Protein AF-A0A2E6E0G7-F1 (afdb_monomer_lite)

Radius of gyration: 13.34 Å; chains: 1; bounding box: 29×18×40 Å

Structure (mmCIF, N/CA/C/O backbone):
data_AF-A0A2E6E0G7-F1
#
_entry.id   AF-A0A2E6E0G7-F1
#
loop_
_atom_site.group_PDB
_atom_site.id
_atom_site.type_symbol
_atom_site.label_atom_id
_atom_site.label_alt_id
_atom_site.label_comp_id
_atom_site.label_asym_id
_atom_site.label_entity_id
_atom_site.label_seq_id
_atom_site.pdbx_PDB_ins_code
_atom_site.Cartn_x
_atom_site.Cartn_y
_atom_site.Cartn_z
_atom_site.occupancy
_atom_site.B_iso_or_equiv
_atom_site.auth_seq_id
_atom_site.auth_comp_id
_atom_site.auth_asym_id
_atom_site.auth_atom_id
_atom_site.pdbx_PDB_model_num
ATOM 1 N N . MET A 1 1 ? -17.674 2.012 21.972 1.00 83.56 1 MET A N 1
ATOM 2 C CA . MET A 1 1 ? -16.953 0.941 21.249 1.00 83.56 1 MET A CA 1
ATOM 3 C C . MET A 1 1 ? -17.063 1.110 19.740 1.00 83.56 1 MET A C 1
ATOM 5 O O . MET A 1 1 ? -16.032 1.230 19.103 1.00 83.56 1 MET A O 1
ATOM 9 N N . GLU A 1 2 ? -18.268 1.241 19.182 1.00 94.56 2 GLU A N 1
ATOM 10 C CA . GLU A 1 2 ? -18.490 1.458 17.738 1.00 94.56 2 GLU A CA 1
ATOM 11 C C . GLU A 1 2 ? -17.651 2.599 17.132 1.00 94.56 2 GLU A C 1
ATOM 13 O O . GLU A 1 2 ? -16.895 2.379 16.193 1.00 94.56 2 GLU A O 1
ATOM 18 N N . LYS A 1 3 ? -17.679 3.796 17.735 1.00 96.12 3 LYS A N 1
ATOM 19 C CA . LYS A 1 3 ? -16.886 4.952 17.269 1.00 96.12 3 LYS A CA 1
ATOM 20 C C . LYS A 1 3 ? -15.374 4.693 17.231 1.00 96.12 3 LYS A C 1
ATOM 22 O O . LYS A 1 3 ? -14.689 5.233 16.373 1.00 96.12 3 LYS A O 1
ATOM 27 N N . ILE A 1 4 ? -14.861 3.875 18.154 1.00 97.19 4 ILE A N 1
ATOM 28 C CA . ILE A 1 4 ? -13.435 3.523 18.211 1.00 97.19 4 ILE A CA 1
ATOM 29 C C . ILE A 1 4 ? -13.096 2.592 17.048 1.00 97.19 4 ILE A C 1
ATOM 31 O O . ILE A 1 4 ? -12.124 2.838 16.346 1.00 97.19 4 ILE A O 1
ATOM 35 N N . ILE A 1 5 ? -13.925 1.572 16.805 1.00 97.38 5 ILE A N 1
ATOM 36 C CA . ILE A 1 5 ? -13.752 0.645 15.678 1.00 97.38 5 ILE A CA 1
ATOM 37 C C . ILE A 1 5 ? -13.780 1.413 14.356 1.00 97.38 5 ILE A C 1
ATOM 39 O O . ILE A 1 5 ? -12.883 1.253 13.536 1.00 97.38 5 ILE A O 1
ATOM 43 N N . ILE A 1 6 ? -14.761 2.300 14.180 1.00 97.88 6 ILE A N 1
ATOM 44 C CA . ILE A 1 6 ? -14.863 3.149 12.990 1.00 97.88 6 ILE A CA 1
ATOM 45 C C . ILE A 1 6 ? -13.604 4.013 12.831 1.00 97.88 6 ILE A C 1
ATOM 47 O O . ILE A 1 6 ? -13.037 4.074 11.744 1.00 97.88 6 ILE A O 1
ATOM 51 N N . GLY A 1 7 ? -13.124 4.634 13.912 1.00 98.19 7 GLY A N 1
ATOM 52 C CA . GLY A 1 7 ? -11.884 5.412 13.890 1.00 98.19 7 GLY A CA 1
ATOM 53 C C . GLY A 1 7 ? -10.665 4.587 13.465 1.00 98.19 7 GLY A C 1
ATOM 54 O O . GLY A 1 7 ? -9.885 5.035 12.628 1.00 98.19 7 GLY A O 1
ATOM 55 N N . LEU A 1 8 ? -10.528 3.364 13.982 1.00 98.06 8 LEU A N 1
ATOM 56 C CA . LEU A 1 8 ? -9.448 2.449 13.602 1.00 98.06 8 LEU A CA 1
ATOM 57 C C . LEU A 1 8 ? -9.540 2.028 12.132 1.00 98.06 8 LEU A C 1
ATOM 59 O O . LEU A 1 8 ? -8.514 1.977 11.459 1.00 98.06 8 LEU A O 1
ATOM 63 N N . LEU A 1 9 ? -10.746 1.782 11.616 1.00 97.88 9 LEU A N 1
ATOM 64 C CA . LEU A 1 9 ? -10.954 1.460 10.203 1.00 97.88 9 LEU A CA 1
ATOM 65 C C . LEU A 1 9 ? -10.572 2.628 9.290 1.00 97.88 9 LEU A C 1
ATOM 67 O O . LEU A 1 9 ? -9.948 2.398 8.258 1.00 97.88 9 LEU A O 1
ATOM 71 N N . TYR A 1 10 ? -10.875 3.871 9.675 1.00 98.31 10 TYR A N 1
ATOM 72 C CA . TYR A 1 10 ? -10.438 5.047 8.917 1.00 98.31 10 TYR A CA 1
ATOM 73 C C . TYR A 1 10 ? -8.921 5.216 8.932 1.00 98.31 10 TYR A C 1
ATOM 75 O O . TYR A 1 10 ? -8.326 5.451 7.882 1.00 98.31 10 TYR A O 1
ATOM 83 N N . LEU A 1 11 ? -8.289 5.070 10.099 1.00 98.31 11 LEU A N 1
ATOM 84 C CA . LEU A 1 11 ? -6.830 5.137 10.216 1.00 98.31 11 LEU A CA 1
ATOM 85 C C . LEU A 1 11 ? -6.161 4.052 9.370 1.00 98.31 11 LEU A C 1
ATOM 87 O O . LEU A 1 11 ? -5.226 4.336 8.621 1.00 98.31 11 LEU A O 1
ATOM 91 N N . TYR A 1 12 ? -6.678 2.826 9.445 1.00 98.12 12 TYR A N 1
ATOM 92 C CA . TYR A 1 12 ? -6.181 1.719 8.646 1.00 98.12 12 TYR A CA 1
ATOM 93 C C . TYR A 1 12 ? -6.381 1.971 7.151 1.00 98.12 12 TYR A C 1
ATOM 95 O O . TYR A 1 12 ? -5.416 1.883 6.400 1.00 98.12 12 TYR A O 1
ATOM 103 N N . GLY A 1 13 ? -7.583 2.366 6.726 1.00 98.19 13 GLY A N 1
ATOM 104 C CA . GLY A 1 13 ? -7.889 2.686 5.332 1.00 98.19 13 GLY A CA 1
ATOM 105 C C . GLY A 1 13 ? -7.003 3.798 4.768 1.00 98.19 13 GLY A C 1
ATOM 106 O O . GLY A 1 13 ? -6.489 3.662 3.661 1.00 98.19 13 GLY A O 1
ATOM 107 N N . ALA A 1 14 ? -6.742 4.853 5.545 1.00 98.38 14 ALA A N 1
ATOM 108 C CA . ALA A 1 14 ? -5.813 5.911 5.154 1.00 98.38 14 ALA A CA 1
ATOM 109 C C . ALA A 1 14 ? -4.374 5.383 5.010 1.00 98.38 14 ALA A C 1
ATOM 111 O O . ALA A 1 14 ? -3.716 5.663 4.008 1.00 98.38 14 ALA A O 1
ATOM 112 N N . SER A 1 15 ? -3.896 4.574 5.965 1.00 98.19 15 SER A N 1
ATOM 113 C CA . SER A 1 15 ? -2.565 3.954 5.873 1.00 98.19 15 SER A CA 1
ATOM 114 C C . SER A 1 15 ? -2.442 3.007 4.674 1.00 98.19 15 SER A C 1
ATOM 116 O O . SER A 1 15 ? -1.445 3.047 3.958 1.00 98.19 15 SER A O 1
ATOM 118 N N . ALA A 1 16 ? -3.482 2.214 4.408 1.00 98.19 16 ALA A N 1
ATOM 119 C CA . ALA A 1 16 ? -3.540 1.272 3.302 1.00 98.19 16 ALA A CA 1
ATOM 120 C C . ALA A 1 16 ? -3.575 1.997 1.953 1.00 98.19 16 ALA A C 1
ATOM 122 O O . ALA A 1 16 ? -2.925 1.557 1.011 1.00 98.19 16 ALA A O 1
ATOM 123 N N . ALA A 1 17 ? -4.261 3.141 1.861 1.00 98.06 17 ALA A N 1
ATOM 124 C CA . ALA A 1 17 ? -4.259 3.973 0.660 1.00 98.06 17 ALA A CA 1
ATOM 125 C C . ALA A 1 17 ? -2.859 4.536 0.360 1.00 98.06 17 ALA A C 1
ATOM 127 O O . ALA A 1 17 ? -2.397 4.467 -0.778 1.00 98.06 17 ALA A O 1
ATOM 128 N N . ILE A 1 18 ? -2.148 5.031 1.380 1.00 98.38 18 ILE A N 1
ATOM 129 C CA . ILE A 1 18 ? -0.757 5.491 1.231 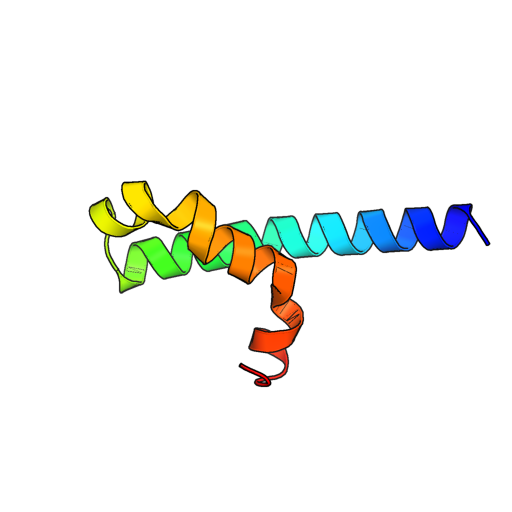1.00 98.38 18 ILE A CA 1
ATOM 130 C C . ILE A 1 18 ? 0.147 4.329 0.797 1.00 98.38 18 ILE A C 1
ATOM 132 O O . ILE A 1 18 ? 0.947 4.477 -0.129 1.00 98.38 18 ILE A O 1
ATOM 136 N N . ALA A 1 19 ? -0.004 3.158 1.419 1.00 98.31 19 ALA A N 1
ATOM 137 C CA . ALA A 1 19 ? 0.766 1.976 1.059 1.00 98.31 19 ALA A CA 1
ATOM 138 C C . ALA A 1 19 ? 0.457 1.489 -0.367 1.00 98.31 19 ALA A C 1
ATOM 140 O O . ALA A 1 19 ? 1.373 1.116 -1.094 1.00 98.31 19 ALA A O 1
ATOM 141 N N . ALA A 1 20 ? -0.801 1.543 -0.807 1.00 98.12 20 ALA A N 1
ATOM 142 C CA . ALA A 1 20 ? -1.195 1.176 -2.166 1.00 98.12 20 ALA A CA 1
ATOM 143 C C . ALA A 1 20 ? -0.518 2.063 -3.218 1.00 98.12 20 ALA A C 1
ATOM 145 O O . ALA A 1 20 ? -0.055 1.545 -4.234 1.00 98.12 20 ALA A O 1
ATOM 146 N N . LEU A 1 21 ? -0.394 3.372 -2.964 1.00 98.06 21 LEU A N 1
ATOM 147 C CA . LEU A 1 21 ? 0.370 4.278 -3.829 1.00 98.06 21 LEU A CA 1
ATOM 148 C C . LEU A 1 21 ? 1.853 3.888 -3.881 1.00 98.06 21 LEU A C 1
ATOM 150 O O . LEU A 1 21 ? 2.433 3.819 -4.965 1.00 98.06 21 LEU A O 1
ATOM 154 N N . TYR A 1 22 ? 2.453 3.590 -2.724 1.00 98.00 22 TYR A N 1
ATOM 155 C CA . TYR A 1 22 ? 3.850 3.160 -2.634 1.00 98.00 22 TYR A CA 1
ATOM 156 C C . TYR A 1 22 ? 4.109 1.866 -3.418 1.00 98.00 22 TYR A C 1
ATOM 158 O O . TYR A 1 22 ? 5.022 1.821 -4.243 1.00 98.00 22 TYR A O 1
ATOM 166 N N . PHE A 1 23 ? 3.285 0.835 -3.221 1.00 98.06 23 PHE A N 1
ATOM 167 C CA . PHE A 1 23 ? 3.447 -0.433 -3.931 1.00 98.06 23 PHE A CA 1
ATOM 168 C C . PHE A 1 23 ? 3.151 -0.305 -5.423 1.00 98.06 23 PHE A C 1
ATOM 170 O O . PHE A 1 23 ? 3.835 -0.942 -6.217 1.00 98.06 23 PHE A O 1
ATOM 177 N N . ASN A 1 24 ? 2.191 0.528 -5.838 1.00 98.12 24 ASN A N 1
ATOM 178 C CA . ASN A 1 24 ? 1.946 0.775 -7.262 1.00 98.12 24 ASN A CA 1
ATOM 179 C C . ASN A 1 24 ? 3.154 1.431 -7.934 1.00 98.12 24 ASN A C 1
ATOM 181 O O . ASN A 1 24 ? 3.566 1.000 -9.012 1.00 98.12 24 ASN A O 1
ATOM 185 N N . TYR A 1 25 ? 3.756 2.424 -7.273 1.00 97.81 25 TYR A N 1
ATOM 186 C CA . TYR A 1 25 ? 5.000 3.032 -7.735 1.00 97.81 25 TYR A CA 1
ATOM 187 C C . TYR A 1 25 ? 6.125 1.995 -7.836 1.00 97.81 25 TYR A C 1
ATOM 189 O O . TYR A 1 25 ? 6.767 1.886 -8.881 1.00 97.81 25 TYR A O 1
ATOM 197 N N . LEU A 1 26 ? 6.325 1.192 -6.787 1.00 97.56 26 LEU A N 1
ATOM 198 C CA . LEU A 1 26 ? 7.355 0.155 -6.767 1.00 97.56 26 LEU A CA 1
ATOM 199 C C . LEU A 1 26 ? 7.137 -0.874 -7.887 1.00 97.56 26 LEU A C 1
ATOM 201 O O . LEU A 1 26 ? 8.061 -1.183 -8.633 1.00 97.56 26 LEU A O 1
ATOM 205 N N . PHE A 1 27 ? 5.900 -1.332 -8.079 1.00 97.94 27 PHE A N 1
ATOM 206 C CA . PHE A 1 27 ? 5.541 -2.283 -9.127 1.00 97.94 27 PHE A CA 1
ATOM 207 C C . PHE A 1 27 ? 5.809 -1.717 -10.527 1.00 97.94 27 PHE A C 1
ATOM 209 O O . PHE A 1 27 ? 6.350 -2.420 -11.381 1.00 97.94 27 PHE A O 1
ATOM 216 N N . ALA A 1 28 ? 5.481 -0.445 -10.769 1.00 97.62 28 ALA A N 1
ATOM 217 C CA . ALA A 1 28 ? 5.764 0.218 -12.040 1.00 97.62 28 ALA A CA 1
ATOM 218 C C . ALA A 1 28 ? 7.269 0.333 -12.318 1.00 97.62 28 ALA A C 1
ATOM 220 O O . ALA A 1 28 ? 7.689 0.125 -13.458 1.00 97.62 28 ALA A O 1
ATOM 221 N N . VAL A 1 29 ? 8.078 0.618 -11.294 1.00 98.00 29 VAL A N 1
ATOM 222 C CA . VAL A 1 29 ? 9.543 0.702 -11.412 1.00 98.00 29 VAL A CA 1
ATOM 223 C C . VAL A 1 29 ? 10.171 -0.679 -11.628 1.00 98.00 29 VAL A C 1
ATOM 225 O O . VAL A 1 29 ? 11.043 -0.823 -12.481 1.00 98.00 29 VAL A O 1
ATOM 228 N N . GLU A 1 30 ? 9.723 -1.705 -10.903 1.00 97.56 30 GLU A N 1
ATOM 229 C CA . GLU A 1 30 ? 10.341 -3.038 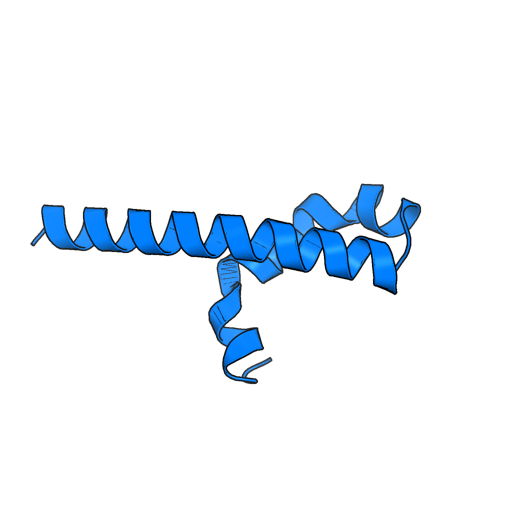-10.924 1.00 97.56 30 GLU A CA 1
ATOM 230 C C . GLU A 1 30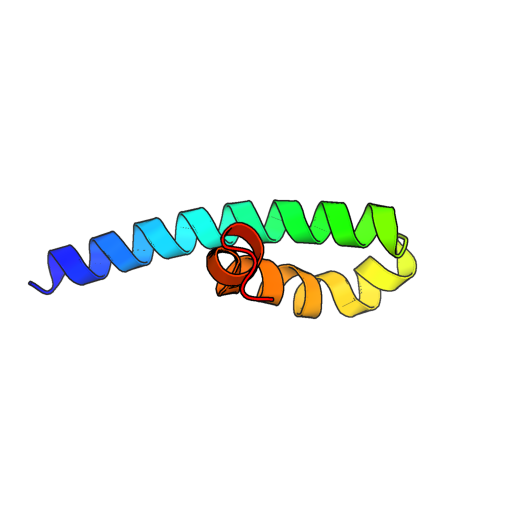 ? 9.862 -3.935 -12.070 1.00 97.56 30 GLU A C 1
ATOM 232 O O . GLU A 1 30 ? 10.626 -4.758 -12.580 1.00 97.56 30 GLU A O 1
ATOM 237 N N . LYS A 1 31 ? 8.585 -3.833 -12.452 1.00 97.06 31 LYS A N 1
ATOM 238 C CA . LYS A 1 31 ? 7.957 -4.680 -13.484 1.00 97.06 31 LYS A CA 1
ATOM 239 C C . LYS A 1 31 ? 7.711 -3.931 -14.793 1.00 97.06 31 LYS A C 1
ATOM 241 O O . LYS A 1 31 ? 7.426 -4.560 -15.812 1.00 97.06 31 LYS A O 1
ATOM 246 N N . GLY A 1 32 ? 7.846 -2.607 -14.780 1.00 97.19 32 GLY A N 1
ATOM 247 C CA . GLY A 1 32 ? 7.620 -1.738 -15.926 1.00 97.19 32 GLY A CA 1
ATOM 248 C C . GLY A 1 32 ? 6.162 -1.302 -16.085 1.00 97.19 32 GLY A C 1
ATOM 249 O O . GLY A 1 32 ? 5.226 -1.923 -15.576 1.00 97.19 32 GLY A O 1
ATOM 250 N N . PHE A 1 33 ? 5.969 -0.232 -16.861 1.00 95.88 33 PHE A N 1
ATOM 251 C CA . PHE A 1 33 ? 4.664 0.404 -17.066 1.00 95.88 33 PHE A CA 1
ATOM 252 C C . PHE A 1 33 ? 3.599 -0.547 -17.625 1.00 95.88 33 PHE A C 1
ATOM 254 O O . PHE A 1 33 ? 2.472 -0.537 -17.150 1.00 95.88 33 PHE A O 1
ATOM 261 N N . MET A 1 34 ? 3.943 -1.398 -18.599 1.00 97.62 34 MET A N 1
ATOM 262 C CA . MET A 1 34 ? 2.967 -2.317 -19.205 1.00 97.62 34 MET A CA 1
ATOM 263 C C . MET A 1 34 ? 2.465 -3.365 -18.209 1.00 97.62 34 MET A C 1
ATOM 265 O O . MET A 1 34 ? 1.278 -3.678 -18.194 1.00 97.62 34 MET A O 1
ATOM 269 N N . ALA A 1 35 ? 3.347 -3.883 -17.350 1.00 96.94 35 ALA A N 1
ATOM 270 C CA . ALA A 1 35 ? 2.938 -4.793 -16.289 1.00 96.94 35 ALA A CA 1
ATOM 271 C C . ALA A 1 35 ? 2.078 -4.063 -15.249 1.00 96.94 35 ALA A C 1
ATOM 273 O O . ALA A 1 35 ? 1.058 -4.594 -14.816 1.00 96.94 35 ALA A O 1
ATOM 274 N N . TRP A 1 36 ? 2.457 -2.839 -14.872 1.00 97.31 36 TRP A N 1
ATOM 275 C CA . TRP A 1 36 ? 1.672 -2.011 -13.958 1.00 97.31 36 TRP A CA 1
ATOM 276 C C . TRP A 1 36 ? 0.275 -1.690 -14.506 1.00 97.31 36 TRP A C 1
ATOM 278 O O . TRP A 1 36 ? -0.704 -1.845 -13.787 1.00 97.31 36 TRP A O 1
ATOM 288 N N . LEU A 1 37 ? 0.152 -1.342 -15.787 1.00 96.50 37 LEU A N 1
ATOM 289 C CA . LEU A 1 37 ? -1.135 -1.025 -16.408 1.00 96.50 37 LEU A CA 1
ATOM 290 C C . LEU A 1 37 ? -2.106 -2.217 -16.379 1.00 96.50 37 LEU A C 1
ATOM 292 O O . LEU A 1 37 ? -3.311 -2.030 -16.250 1.00 96.50 37 LEU A O 1
ATOM 296 N N . LEU A 1 38 ? -1.583 -3.441 -16.502 1.00 96.81 38 LEU A N 1
ATOM 297 C CA . LEU A 1 38 ? -2.390 -4.663 -16.517 1.00 96.81 38 LEU A CA 1
ATOM 298 C C . LEU A 1 38 ? -2.666 -5.225 -15.116 1.00 96.81 38 LEU A C 1
ATOM 300 O O . LEU A 1 38 ? -3.700 -5.861 -14.916 1.00 96.81 38 LEU A O 1
ATOM 304 N N . PHE A 1 39 ? -1.753 -5.023 -14.158 1.00 96.31 39 PHE A N 1
ATOM 305 C CA . PHE A 1 39 ? -1.785 -5.733 -12.874 1.00 96.31 39 PHE A CA 1
ATOM 306 C C . PHE A 1 39 ? -1.599 -4.861 -11.629 1.00 96.31 39 PHE A C 1
ATOM 308 O O . PHE A 1 39 ? -1.887 -5.338 -10.535 1.00 96.31 39 PHE A O 1
ATOM 315 N N . GLY A 1 40 ? -1.136 -3.618 -11.750 1.00 92.94 40 GLY A N 1
ATOM 316 C CA . GLY A 1 40 ? -0.838 -2.731 -10.618 1.00 92.94 40 GLY A CA 1
ATOM 317 C C . GLY A 1 40 ? -2.062 -2.468 -9.743 1.00 92.94 40 GLY A C 1
ATOM 318 O O . GLY A 1 40 ? -2.017 -2.688 -8.534 1.00 92.94 40 GLY A O 1
ATOM 319 N N . GLU A 1 41 ? -3.194 -2.151 -10.373 1.00 92.19 41 GLU A N 1
ATOM 320 C CA . GLU A 1 41 ? -4.472 -1.899 -9.690 1.00 92.19 41 GLU A CA 1
ATOM 321 C C . GLU A 1 41 ? -4.973 -3.082 -8.850 1.00 92.19 41 GLU A C 1
ATOM 323 O O . GLU A 1 41 ? -5.736 -2.890 -7.907 1.00 92.19 41 GLU A O 1
ATOM 328 N N . ILE A 1 42 ? -4.549 -4.308 -9.173 1.00 95.81 42 ILE A N 1
ATOM 329 C CA . ILE A 1 42 ? -4.941 -5.513 -8.438 1.00 95.81 42 ILE A CA 1
ATOM 330 C C . ILE A 1 42 ? -3.812 -5.938 -7.505 1.00 95.81 42 ILE A C 1
ATOM 332 O O . ILE A 1 42 ? -3.981 -5.929 -6.291 1.00 95.81 42 ILE A O 1
ATOM 336 N N . ILE A 1 43 ? -2.651 -6.307 -8.049 1.00 96.31 43 ILE A N 1
ATOM 337 C CA . ILE A 1 43 ? -1.547 -6.874 -7.273 1.00 96.31 43 ILE A CA 1
ATOM 338 C C . ILE A 1 43 ? -1.000 -5.832 -6.300 1.00 96.31 43 ILE A C 1
ATOM 340 O O . ILE A 1 43 ? -0.998 -6.067 -5.095 1.00 96.31 43 ILE A O 1
ATOM 344 N N . ALA A 1 44 ? -0.580 -4.670 -6.797 1.00 95.62 44 ALA A N 1
ATOM 345 C CA . ALA A 1 44 ? 0.079 -3.671 -5.964 1.00 95.62 44 ALA A CA 1
ATOM 346 C C . ALA A 1 44 ? -0.894 -2.999 -4.981 1.00 95.62 44 ALA A C 1
ATOM 348 O O . ALA A 1 44 ? -0.544 -2.733 -3.830 1.00 95.62 44 ALA A O 1
ATOM 349 N N . THR A 1 45 ? -2.150 -2.798 -5.380 1.00 95.69 45 THR A N 1
ATOM 350 C CA . THR A 1 45 ? -3.191 -2.299 -4.469 1.00 95.69 45 THR A CA 1
ATOM 351 C C . THR A 1 45 ? -3.516 -3.303 -3.362 1.00 95.69 45 THR A C 1
ATOM 353 O O . THR A 1 45 ? -3.645 -2.904 -2.203 1.00 95.69 45 THR A O 1
ATOM 356 N N . LEU A 1 46 ? -3.586 -4.607 -3.665 1.00 97.31 46 LEU A N 1
ATOM 357 C CA . LEU A 1 46 ? -3.749 -5.639 -2.635 1.00 97.31 46 LEU A CA 1
ATOM 358 C C . LEU A 1 46 ? -2.548 -5.679 -1.686 1.00 97.31 46 LEU A C 1
ATOM 360 O O . LEU A 1 46 ? -2.758 -5.804 -0.481 1.00 97.31 46 LEU A O 1
ATOM 364 N N . GLN A 1 47 ? -1.320 -5.496 -2.188 1.00 97.25 47 GLN A N 1
ATOM 365 C CA . GLN A 1 47 ? -0.137 -5.340 -1.332 1.00 97.25 47 GLN A CA 1
ATOM 366 C C . GLN A 1 47 ? -0.272 -4.140 -0.389 1.00 97.25 47 GLN A C 1
ATOM 368 O O . GLN A 1 47 ? 0.054 -4.254 0.790 1.00 97.25 47 GLN A O 1
ATOM 373 N N . GLY A 1 48 ? -0.814 -3.021 -0.875 1.00 97.69 48 GLY A N 1
ATOM 374 C CA . GLY A 1 48 ? -1.145 -1.856 -0.055 1.00 97.69 48 GLY A CA 1
ATOM 375 C C . GLY A 1 48 ? -2.197 -2.137 1.012 1.00 97.69 48 GLY A C 1
ATOM 376 O O . GLY A 1 48 ? -2.058 -1.678 2.142 1.00 97.69 48 GLY A O 1
ATOM 377 N N . LEU A 1 49 ? -3.214 -2.940 0.700 1.00 97.88 49 LEU A N 1
ATOM 378 C CA . LEU A 1 49 ? -4.216 -3.348 1.682 1.00 97.88 49 LEU A CA 1
ATOM 379 C C . LEU A 1 49 ? -3.584 -4.164 2.815 1.00 97.88 49 LEU A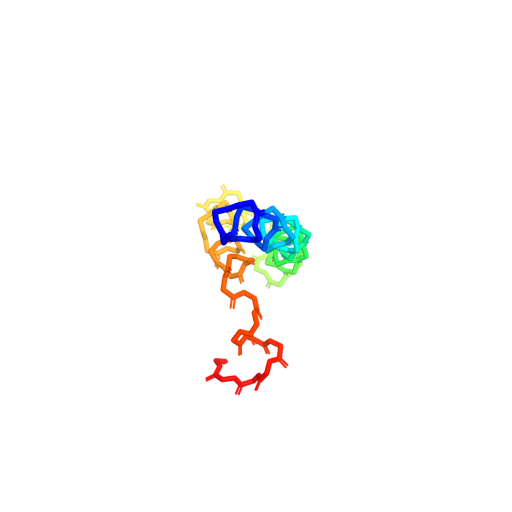 C 1
ATOM 381 O O . LEU A 1 49 ? -3.844 -3.879 3.976 1.00 97.88 49 LEU A O 1
ATOM 385 N N . ILE A 1 50 ? -2.715 -5.127 2.500 1.00 97.75 50 ILE A N 1
ATOM 386 C CA . ILE A 1 50 ? -2.056 -5.995 3.495 1.00 97.75 50 ILE A CA 1
ATOM 387 C C . ILE A 1 50 ? -0.635 -5.538 3.859 1.00 97.75 50 ILE A C 1
ATOM 389 O O . ILE A 1 50 ? 0.175 -6.337 4.334 1.00 97.75 50 ILE A O 1
ATOM 393 N N . TRP A 1 51 ? -0.333 -4.248 3.687 1.00 98.00 51 TRP A N 1
ATOM 394 C CA . TRP A 1 51 ? 1.012 -3.685 3.840 1.00 98.00 51 TRP A CA 1
ATOM 395 C C . TRP A 1 51 ? 1.758 -4.053 5.135 1.00 98.00 51 TRP A C 1
ATOM 397 O O . TRP A 1 51 ? 2.981 -4.216 5.056 1.00 98.00 51 TRP A O 1
ATOM 407 N N . PRO A 1 52 ? 1.110 -4.235 6.312 1.00 98.06 52 PRO A N 1
ATOM 408 C CA . PRO A 1 52 ? 1.845 -4.570 7.526 1.00 98.06 52 PRO 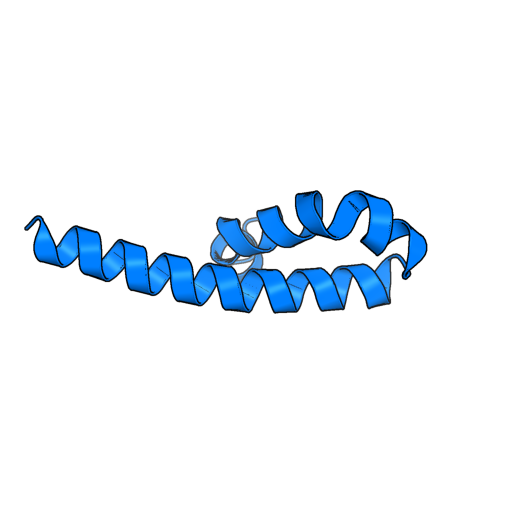A CA 1
ATOM 409 C C . PRO A 1 52 ? 2.584 -5.903 7.407 1.00 98.06 52 PRO A C 1
ATOM 411 O O . PRO A 1 52 ? 3.641 -6.061 8.006 1.00 98.06 52 PRO A O 1
ATOM 414 N N . LEU A 1 53 ? 2.071 -6.847 6.609 1.00 97.88 53 LEU A N 1
ATOM 415 C CA . LEU A 1 53 ? 2.716 -8.146 6.416 1.00 97.88 53 LEU A CA 1
ATOM 416 C C . LEU A 1 53 ? 4.075 -8.006 5.722 1.00 97.88 53 LEU A C 1
ATOM 418 O O . LEU A 1 53 ? 5.019 -8.684 6.109 1.00 97.88 53 LEU A O 1
ATOM 422 N N . TYR A 1 54 ? 4.192 -7.076 4.772 1.00 95.50 54 TYR A N 1
ATOM 423 C CA . TYR A 1 54 ? 5.458 -6.750 4.114 1.00 95.50 54 TYR A CA 1
ATOM 424 C C . TYR A 1 54 ? 6.387 -5.953 5.034 1.00 95.50 54 TYR A C 1
ATOM 426 O O . TYR A 1 54 ? 7.579 -6.239 5.120 1.00 95.50 54 TYR A O 1
ATOM 434 N N . TYR A 1 55 ? 5.848 -4.973 5.769 1.00 94.69 55 TYR A N 1
ATOM 435 C CA . TYR A 1 55 ? 6.645 -4.155 6.689 1.00 94.69 55 TYR A CA 1
ATOM 436 C C . TYR A 1 55 ? 7.277 -4.987 7.814 1.00 94.69 55 TYR A C 1
ATOM 438 O O . TYR A 1 55 ? 8.445 -4.798 8.149 1.00 94.69 55 TYR A O 1
ATOM 446 N N . PHE A 1 56 ? 6.522 -5.936 8.370 1.00 97.00 56 PHE A N 1
ATOM 447 C CA . PHE A 1 56 ? 6.999 -6.855 9.405 1.00 97.00 56 PHE A CA 1
ATOM 448 C C . PHE A 1 56 ? 7.681 -8.112 8.847 1.00 97.00 56 PHE A C 1
ATOM 450 O O . PHE A 1 56 ? 7.990 -9.010 9.627 1.00 97.00 56 PHE A O 1
ATOM 457 N N . GLN A 1 57 ? 7.931 -8.175 7.532 1.00 93.69 57 GLN A N 1
ATOM 458 C CA . GLN A 1 57 ? 8.641 -9.278 6.868 1.00 93.69 57 GLN A CA 1
ATOM 459 C C . GLN A 1 57 ? 8.012 -10.658 7.131 1.00 93.69 57 GLN A C 1
ATOM 461 O O . GLN A 1 57 ? 8.702 -11.659 7.307 1.00 93.69 57 GLN A O 1
ATOM 466 N N . ILE A 1 58 ? 6.681 -10.702 7.194 1.00 96.25 58 ILE A N 1
ATOM 467 C CA . ILE A 1 58 ? 5.904 -11.945 7.284 1.00 96.25 58 ILE A CA 1
ATOM 468 C C . ILE A 1 58 ? 5.758 -12.575 5.888 1.00 96.25 58 ILE A C 1
ATOM 470 O O . ILE A 1 58 ? 5.700 -13.800 5.772 1.00 96.25 58 ILE A O 1
ATOM 474 N N . LEU A 1 59 ? 5.696 -11.732 4.850 1.00 89.56 59 LEU A N 1
ATOM 475 C CA . LEU A 1 59 ? 5.700 -12.078 3.425 1.00 89.56 59 LEU A CA 1
ATOM 476 C C . LEU A 1 59 ? 6.916 -11.442 2.751 1.00 89.56 59 LEU A C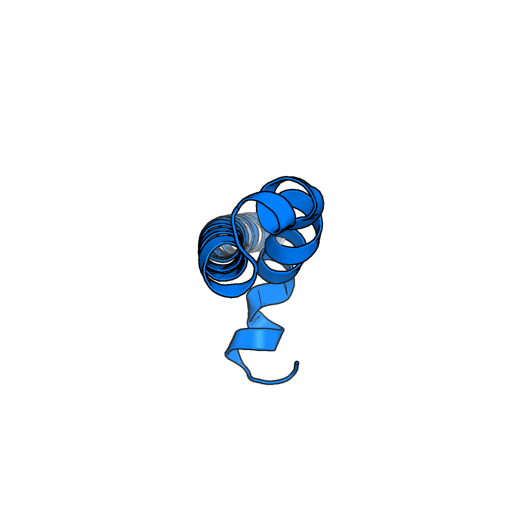 1
ATOM 478 O O . LEU A 1 59 ? 7.509 -12.121 1.887 1.00 89.56 59 LEU A O 1
#

Foldseek 3Di:
DVVVVVVVVVVLVVQLVVQLVVQLVVCCVPVNDVCSVVPSVPPSSVCSNVVVCVVVVVD

Secondary structure (DSSP, 8-state):
-HHHHHHHHHHHHHHHHHHHHHHHHHHHHHH-HHHHHHHIIIIIHHHHHTHHHHHTT--

pLDDT: mean 96.76, std 2.4, range [83.56, 98.38]

Sequence (59 aa):
MEKIIIGLLYLYGASAAIAALYFNYLFAVEKGFMAWLLFGEIIATLQGLIWPLYYFQIL